Protein AF-A0A2M7TJE4-F1 (afdb_monomer)

Secondary structure (DSSP, 8-state):
-HHHHHHTPPPPPPPPPHHHHHHHHHHHHTT----PPPP------S----HHHHHHHHHHTT------HHHH-SS-TT------

Sequence (84 aa):
AFEAIVKGVDIPEATVPESFKVLVRELNSLCLSIEPKGAVVVPETEEAAPIAQAKELAEAAGAVVVPTEELLSPAGPMEIEQHE

Mean predicted aligned error: 18.2 Å

Structure (mmCIF, N/CA/C/O backbone):
data_AF-A0A2M7TJE4-F1
#
_entry.id   AF-A0A2M7TJE4-F1
#
loop_
_atom_site.group_PDB
_atom_site.id
_atom_site.type_symbol
_atom_site.label_atom_id
_atom_site.label_alt_id
_atom_site.label_comp_id
_atom_site.label_asym_id
_atom_site.label_entity_id
_atom_site.label_seq_id
_atom_site.pdbx_PDB_ins_code
_atom_site.Cartn_x
_atom_site.Cartn_y
_atom_site.Cartn_z
_atom_site.occupancy
_atom_site.B_iso_or_equiv
_atom_site.auth_seq_id
_atom_site.auth_comp_id
_atom_site.auth_asym_id
_atom_site.auth_atom_id
_atom_site.pdbx_PDB_model_num
ATOM 1 N N . ALA A 1 1 ? -8.589 -1.146 12.183 1.00 77.38 1 ALA A N 1
ATOM 2 C CA . ALA A 1 1 ? -9.259 -2.463 12.257 1.00 77.38 1 ALA A CA 1
ATOM 3 C C . ALA A 1 1 ? -9.701 -2.804 13.681 1.00 77.38 1 ALA A C 1
ATOM 5 O O . ALA A 1 1 ? -10.891 -2.747 13.932 1.00 77.38 1 ALA A O 1
ATOM 6 N N . PHE A 1 2 ? -8.793 -3.076 14.629 1.00 83.25 2 PHE A N 1
ATOM 7 C CA . PHE A 1 2 ? -9.182 -3.494 15.990 1.00 83.25 2 PHE A CA 1
ATOM 8 C C . PHE A 1 2 ? -10.107 -2.495 16.707 1.00 83.25 2 PHE A C 1
ATOM 10 O O . PHE A 1 2 ? -11.174 -2.864 17.178 1.00 83.25 2 PHE A O 1
ATOM 17 N N . GLU A 1 3 ? -9.749 -1.210 16.707 1.00 86.00 3 GLU A N 1
ATOM 18 C CA . GLU A 1 3 ? -10.581 -0.153 17.294 1.00 86.00 3 GLU A CA 1
ATOM 19 C C . GLU A 1 3 ? -11.970 -0.048 16.640 1.00 86.00 3 GLU A C 1
ATOM 21 O O . GLU A 1 3 ? -12.957 0.177 17.335 1.00 86.00 3 GLU A O 1
ATOM 26 N N . ALA A 1 4 ? -12.053 -0.253 15.322 1.00 88.31 4 ALA A N 1
ATOM 27 C CA . ALA A 1 4 ? -13.306 -0.185 14.574 1.00 88.31 4 ALA A CA 1
ATOM 28 C C . ALA A 1 4 ? -14.235 -1.363 14.916 1.00 88.31 4 ALA A C 1
ATOM 30 O O . ALA A 1 4 ? -15.417 -1.158 15.173 1.00 88.31 4 ALA A O 1
ATOM 31 N N . ILE A 1 5 ? -13.670 -2.569 15.052 1.00 87.56 5 ILE A N 1
ATOM 32 C CA . ILE A 1 5 ? -14.385 -3.784 15.474 1.00 87.56 5 ILE A CA 1
ATOM 33 C C . ILE A 1 5 ? -14.945 -3.623 16.895 1.00 87.56 5 ILE A C 1
ATOM 35 O O . ILE A 1 5 ? -16.095 -3.969 17.146 1.00 87.56 5 ILE A O 1
ATOM 39 N N . VAL A 1 6 ? -14.162 -3.056 17.821 1.00 91.62 6 VAL A N 1
ATOM 40 C CA . VAL A 1 6 ? -14.598 -2.840 19.216 1.00 91.62 6 VAL A CA 1
ATOM 41 C C . VAL A 1 6 ? -15.702 -1.783 19.311 1.00 91.62 6 VAL A C 1
ATOM 43 O O . VAL A 1 6 ? -16.572 -1.876 20.175 1.00 91.62 6 VAL A O 1
ATOM 46 N N . LYS A 1 7 ? -15.676 -0.778 18.431 1.00 91.94 7 LYS A N 1
ATOM 47 C CA . LYS A 1 7 ? -16.646 0.326 18.418 1.00 91.94 7 LYS A CA 1
ATOM 48 C C . LYS A 1 7 ? -17.844 0.088 17.488 1.00 91.94 7 LYS A C 1
ATOM 50 O O . LYS A 1 7 ? -18.727 0.938 17.449 1.00 91.94 7 LYS A O 1
ATOM 55 N N . GLY A 1 8 ? -17.884 -1.033 16.762 1.00 89.12 8 GLY A N 1
ATOM 56 C CA . GLY A 1 8 ? -18.958 -1.354 15.814 1.00 89.12 8 GLY A CA 1
ATOM 57 C C . GLY A 1 8 ? -19.083 -0.362 14.652 1.00 89.12 8 GLY A C 1
ATOM 58 O O . GLY A 1 8 ? -20.175 -0.182 14.125 1.00 89.12 8 GLY A O 1
ATOM 59 N N . VAL A 1 9 ? -17.989 0.314 14.294 1.00 90.00 9 VAL A N 1
ATOM 60 C CA . VAL A 1 9 ? -17.912 1.247 13.156 1.00 90.00 9 VAL A CA 1
ATOM 61 C C . VAL A 1 9 ? -17.256 0.559 11.967 1.00 90.00 9 VAL A C 1
ATOM 63 O O . VAL A 1 9 ? -16.469 -0.375 12.142 1.00 90.00 9 VAL A O 1
ATOM 66 N N . ASP A 1 10 ? -17.552 1.053 10.766 1.00 87.62 10 ASP A N 1
ATOM 67 C CA . ASP A 1 10 ? -16.977 0.522 9.534 1.00 87.62 10 ASP A CA 1
ATOM 68 C C . ASP A 1 10 ? -15.446 0.535 9.561 1.00 87.62 10 ASP A C 1
ATOM 70 O O . ASP A 1 10 ? -14.790 1.441 10.091 1.00 87.62 10 ASP A O 1
ATOM 74 N N . ILE A 1 11 ? -14.866 -0.527 9.000 1.00 86.94 11 ILE A N 1
ATOM 75 C CA . ILE A 1 11 ? -13.419 -0.697 8.945 1.00 86.94 11 ILE A CA 1
ATOM 76 C C . ILE A 1 11 ? -12.869 0.300 7.916 1.00 86.94 11 ILE A C 1
ATOM 78 O O . ILE A 1 11 ? -13.301 0.270 6.766 1.00 86.94 11 ILE A O 1
ATOM 82 N N . PRO A 1 12 ? -11.909 1.166 8.293 1.00 82.06 12 PRO A N 1
ATOM 83 C CA . PRO A 1 12 ? -11.313 2.095 7.343 1.00 82.06 12 PRO A CA 1
ATOM 84 C C . PRO A 1 12 ? -10.528 1.340 6.269 1.00 82.06 12 PRO A C 1
ATOM 86 O O . PRO A 1 12 ? -10.004 0.251 6.524 1.00 82.06 12 PRO A O 1
ATOM 89 N N . GLU A 1 13 ? -10.395 1.955 5.096 1.00 82.00 13 GLU A N 1
ATOM 90 C CA . GLU A 1 13 ? -9.636 1.388 3.985 1.00 82.00 13 GLU A CA 1
ATOM 91 C C . GLU A 1 13 ? -8.195 1.038 4.383 1.00 82.00 13 GLU A C 1
ATOM 93 O O . GLU A 1 13 ? -7.518 1.752 5.137 1.00 82.00 13 GLU A O 1
ATOM 98 N N . ALA A 1 14 ? -7.718 -0.095 3.866 1.00 80.62 14 ALA A N 1
ATOM 99 C CA . ALA A 1 14 ? -6.368 -0.562 4.119 1.00 80.62 14 ALA A CA 1
ATOM 100 C C . ALA A 1 14 ? -5.350 0.411 3.501 1.00 80.62 14 ALA A C 1
ATOM 102 O O . ALA A 1 14 ? -5.320 0.642 2.297 1.00 80.62 14 ALA A O 1
ATOM 103 N N . THR A 1 15 ? -4.492 0.982 4.343 1.00 82.81 15 THR A N 1
ATOM 104 C CA . THR A 1 15 ? -3.383 1.839 3.904 1.00 82.81 15 THR A CA 1
ATOM 105 C C . THR A 1 15 ? -2.182 0.990 3.470 1.00 82.81 15 THR A C 1
ATOM 107 O O . THR A 1 15 ? -2.081 -0.189 3.805 1.00 82.81 15 THR A O 1
ATOM 110 N N . VAL A 1 16 ? -1.234 1.605 2.756 1.00 84.62 16 VAL A N 1
ATOM 111 C CA . VAL A 1 16 ? 0.034 0.988 2.336 1.00 84.62 16 VAL A CA 1
ATOM 112 C C . VAL A 1 16 ? 0.750 0.291 3.513 1.00 84.62 16 VAL A C 1
ATOM 114 O O . VAL A 1 16 ? 1.043 0.960 4.515 1.00 84.62 16 VAL A O 1
ATOM 117 N N . PRO A 1 17 ? 1.083 -1.014 3.394 1.00 89.69 17 PRO A N 1
ATOM 118 C CA . PRO A 1 17 ? 1.759 -1.774 4.441 1.00 89.69 17 PRO A CA 1
ATOM 119 C C . PRO A 1 17 ? 3.128 -1.209 4.816 1.00 89.69 17 PRO A C 1
ATOM 121 O O . PRO A 1 17 ? 3.864 -0.685 3.978 1.00 89.69 17 PRO A O 1
ATOM 124 N N . GLU A 1 18 ? 3.520 -1.395 6.074 1.00 89.00 18 G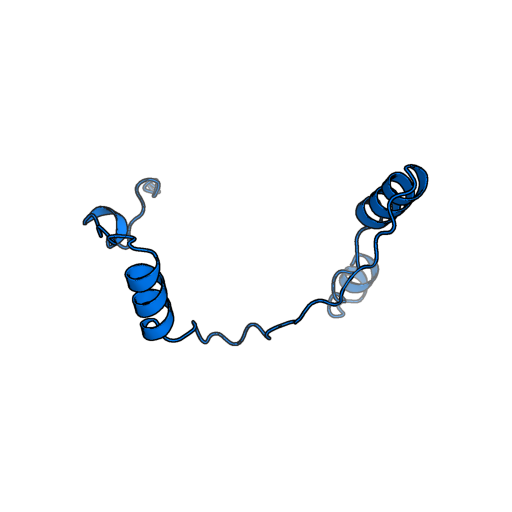LU A N 1
ATOM 125 C CA . GLU A 1 18 ? 4.825 -0.933 6.556 1.00 89.00 18 GLU A CA 1
ATOM 126 C C . GLU A 1 18 ? 5.987 -1.666 5.870 1.00 89.00 18 GLU A C 1
ATOM 128 O O . GLU A 1 18 ? 6.995 -1.051 5.530 1.00 89.00 18 GLU A O 1
ATOM 133 N N . SER A 1 19 ? 5.809 -2.955 5.562 1.00 93.12 19 SER A N 1
ATOM 134 C CA . SER A 1 19 ? 6.779 -3.753 4.802 1.00 93.12 19 SER A CA 1
ATOM 135 C C . SER A 1 19 ? 7.099 -3.148 3.432 1.00 93.12 19 SER A C 1
ATOM 137 O O . SER A 1 19 ? 8.257 -3.128 3.024 1.00 93.12 19 SER A O 1
ATOM 139 N N . PHE A 1 20 ? 6.104 -2.584 2.744 1.00 91.69 20 PHE A N 1
ATOM 140 C CA . PHE A 1 20 ? 6.307 -1.916 1.459 1.00 91.69 20 PHE A CA 1
ATOM 141 C C . PHE A 1 20 ? 7.128 -0.627 1.606 1.00 91.69 20 PHE A C 1
ATOM 143 O O . PHE A 1 20 ? 8.011 -0.353 0.795 1.00 91.69 20 PHE A O 1
ATOM 150 N N . LYS A 1 21 ? 6.894 0.153 2.668 1.00 88.88 21 LYS A N 1
ATOM 151 C CA . LYS A 1 21 ? 7.681 1.370 2.939 1.00 88.88 21 LYS A CA 1
ATOM 152 C C . LYS A 1 21 ? 9.145 1.045 3.228 1.00 88.88 21 LYS A C 1
ATOM 154 O O . LYS A 1 21 ? 10.028 1.786 2.796 1.00 88.88 21 LYS A O 1
ATOM 159 N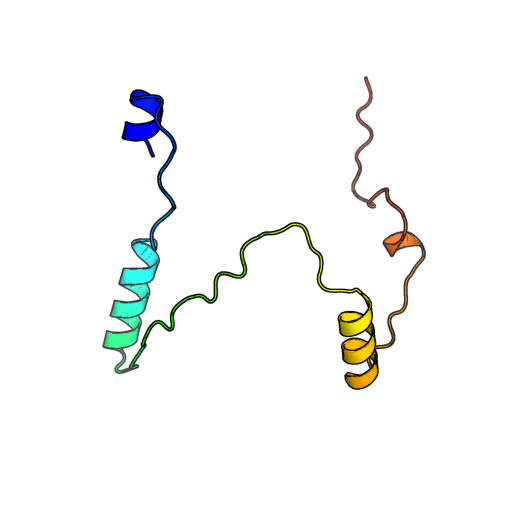 N . VAL A 1 22 ? 9.401 -0.047 3.951 1.00 93.38 22 VAL A N 1
ATOM 160 C CA . VAL A 1 22 ? 10.763 -0.534 4.213 1.00 93.38 22 VAL A CA 1
ATOM 161 C C . VAL A 1 22 ? 11.437 -0.945 2.905 1.00 93.38 22 VAL A C 1
ATOM 163 O O . VAL A 1 22 ? 12.531 -0.465 2.629 1.00 93.38 22 VAL A O 1
ATOM 166 N N . LEU A 1 23 ? 10.747 -1.698 2.046 1.00 92.12 23 LEU A N 1
ATOM 167 C CA . LEU A 1 23 ? 11.254 -2.082 0.726 1.00 92.12 23 LEU A CA 1
ATOM 168 C C . LEU A 1 23 ? 11.639 -0.865 -0.133 1.00 92.12 23 LEU A C 1
ATOM 170 O O . LEU A 1 23 ? 12.721 -0.840 -0.714 1.00 92.12 23 LEU A O 1
ATOM 174 N N . VAL A 1 24 ? 10.804 0.179 -0.189 1.00 90.44 24 VAL A N 1
ATOM 175 C CA . VAL A 1 24 ? 11.134 1.406 -0.944 1.00 90.44 24 VAL A CA 1
ATOM 176 C C . VAL A 1 24 ? 12.388 2.083 -0.381 1.00 90.44 24 VAL A C 1
ATOM 178 O O . VAL A 1 24 ? 13.236 2.552 -1.139 1.00 90.44 24 VAL A O 1
ATOM 181 N N . ARG A 1 25 ? 12.549 2.108 0.947 1.00 89.12 25 ARG A N 1
ATOM 182 C CA . ARG A 1 25 ? 13.752 2.652 1.595 1.00 89.12 25 ARG A CA 1
ATOM 183 C C . ARG A 1 25 ? 15.001 1.830 1.293 1.00 89.12 25 ARG A C 1
ATOM 185 O O . ARG A 1 25 ? 16.052 2.416 1.045 1.00 89.12 25 ARG A O 1
ATOM 192 N N . GLU A 1 26 ? 14.888 0.509 1.287 1.00 92.75 26 GLU A N 1
ATOM 193 C CA . GLU A 1 26 ? 15.988 -0.391 0.937 1.00 92.75 26 GLU A CA 1
ATOM 194 C C . GLU A 1 26 ? 16.420 -0.209 -0.520 1.00 92.75 26 GLU A C 1
ATOM 196 O O . GLU A 1 26 ? 17.608 -0.061 -0.798 1.00 92.75 26 GLU A O 1
ATOM 201 N N . LEU A 1 27 ? 15.481 -0.113 -1.457 1.00 92.12 27 LEU A N 1
ATOM 202 C CA . LEU A 1 27 ? 15.805 0.142 -2.860 1.00 92.12 27 LEU A CA 1
ATOM 203 C C . LEU A 1 27 ? 16.419 1.536 -3.078 1.00 92.12 27 LEU A C 1
ATOM 205 O O . LEU A 1 27 ? 17.397 1.665 -3.815 1.00 92.12 27 LEU A O 1
ATOM 209 N N . ASN A 1 28 ? 15.930 2.560 -2.372 1.00 87.12 28 ASN A N 1
ATOM 210 C CA . ASN A 1 28 ? 16.539 3.893 -2.399 1.00 87.12 28 ASN A CA 1
ATOM 211 C C . ASN A 1 28 ? 17.975 3.894 -1.838 1.00 87.12 28 ASN A C 1
ATOM 213 O O . ASN A 1 28 ? 18.812 4.672 -2.295 1.00 87.12 28 ASN A O 1
ATOM 217 N N . SER A 1 29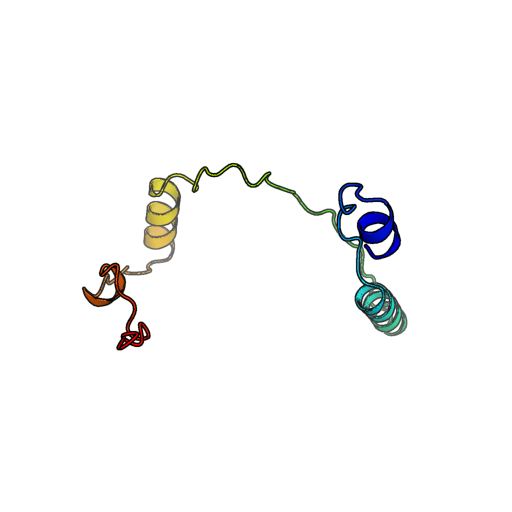 ? 18.294 3.001 -0.892 1.00 90.06 29 SER A N 1
ATOM 218 C CA . SER A 1 29 ? 19.662 2.831 -0.370 1.00 90.06 29 SER A CA 1
ATOM 219 C C . SER A 1 29 ? 20.639 2.261 -1.407 1.00 90.06 29 SER A C 1
ATOM 221 O O . SER A 1 29 ? 21.838 2.515 -1.327 1.00 90.06 29 SER A O 1
ATOM 223 N N . LEU A 1 30 ? 20.121 1.564 -2.424 1.00 93.50 30 LEU A N 1
ATOM 224 C CA . LEU A 1 30 ? 20.878 1.049 -3.568 1.00 93.50 30 LEU A CA 1
ATOM 225 C C . LEU A 1 30 ? 21.015 2.084 -4.700 1.00 93.50 30 LEU A C 1
ATOM 227 O O . LEU A 1 30 ? 21.348 1.721 -5.827 1.00 93.50 30 LEU A O 1
ATOM 231 N N . CYS A 1 31 ? 20.754 3.365 -4.414 1.00 87.50 31 CYS A N 1
ATOM 232 C CA . CYS A 1 31 ? 20.765 4.468 -5.380 1.00 87.50 31 CYS A CA 1
ATOM 233 C C . CYS A 1 31 ? 19.720 4.336 -6.505 1.00 87.50 31 CYS A C 1
ATOM 235 O O . CYS A 1 31 ? 19.864 4.962 -7.556 1.00 87.50 31 CYS A O 1
ATOM 237 N N . LEU A 1 32 ? 18.660 3.548 -6.303 1.00 88.62 32 LEU A N 1
ATOM 238 C CA . LEU A 1 32 ? 17.519 3.501 -7.217 1.00 88.62 32 LEU A CA 1
ATOM 239 C C . LEU A 1 32 ? 16.522 4.594 -6.824 1.00 88.62 32 LEU A C 1
ATOM 241 O O . LEU A 1 32 ? 16.129 4.675 -5.669 1.00 88.62 32 LEU A O 1
ATOM 245 N N . SER A 1 33 ? 16.100 5.435 -7.771 1.00 86.69 33 SER A N 1
ATOM 246 C CA . SER A 1 33 ? 15.056 6.436 -7.519 1.00 86.69 33 SER A CA 1
ATOM 247 C C . SER A 1 33 ? 13.689 5.828 -7.798 1.00 86.69 33 SER A C 1
ATOM 249 O O . SER A 1 33 ? 13.334 5.611 -8.958 1.00 86.69 33 SER A O 1
ATOM 251 N N . ILE A 1 34 ? 12.931 5.534 -6.742 1.00 83.75 34 ILE A N 1
ATOM 252 C CA . ILE A 1 34 ? 11.585 4.967 -6.856 1.00 83.75 34 ILE A CA 1
ATOM 253 C C . ILE A 1 34 ? 10.554 6.014 -6.467 1.00 83.75 34 ILE A C 1
ATOM 255 O O . ILE A 1 34 ? 10.476 6.445 -5.318 1.00 83.75 34 ILE A O 1
ATOM 259 N N . GLU A 1 35 ? 9.720 6.371 -7.438 1.00 84.75 35 GLU A N 1
ATOM 260 C CA . GLU A 1 35 ? 8.575 7.254 -7.252 1.00 84.75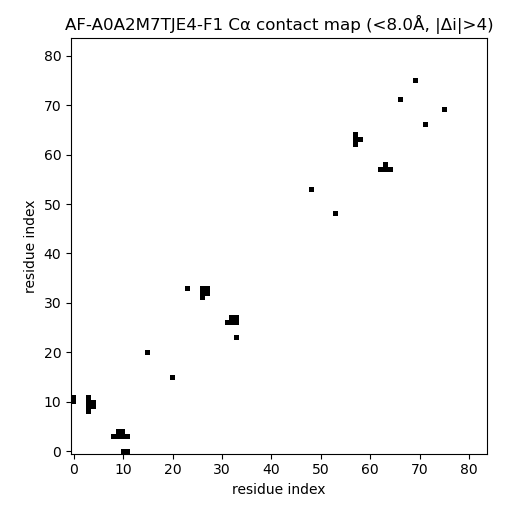 35 GLU A CA 1
ATOM 261 C C . GLU A 1 35 ? 7.282 6.438 -7.374 1.00 84.75 35 GLU A C 1
ATOM 263 O O . GLU A 1 35 ? 7.010 5.879 -8.444 1.00 84.75 35 GLU A O 1
ATOM 268 N N . PRO A 1 36 ? 6.468 6.335 -6.306 1.00 80.94 36 PRO A N 1
ATOM 269 C CA . PRO A 1 36 ? 5.173 5.684 -6.400 1.00 80.94 36 PRO A CA 1
ATOM 270 C C . PRO A 1 36 ? 4.258 6.522 -7.297 1.00 80.94 36 PRO A C 1
ATOM 272 O O . PRO A 1 36 ? 3.933 7.668 -6.987 1.00 80.94 36 PRO A O 1
ATOM 275 N N . LYS A 1 37 ? 3.823 5.944 -8.416 1.00 82.75 37 LYS A N 1
ATOM 276 C CA . LYS A 1 37 ? 2.753 6.514 -9.239 1.00 82.75 37 LYS A CA 1
ATOM 277 C C . LYS A 1 37 ? 1.417 6.100 -8.628 1.00 82.75 37 LYS A C 1
ATOM 279 O O . LYS A 1 37 ? 1.262 4.950 -8.224 1.00 82.75 37 LYS A O 1
ATOM 284 N N . GLY A 1 38 ? 0.482 7.043 -8.512 1.00 78.50 38 GLY A N 1
ATOM 285 C CA . GLY A 1 38 ? -0.837 6.781 -7.935 1.00 78.50 38 GLY A CA 1
ATOM 286 C C . GLY A 1 38 ? -1.567 5.639 -8.648 1.00 78.50 38 GLY A C 1
ATOM 287 O O . GLY A 1 38 ? -1.339 5.389 -9.831 1.00 78.50 38 GLY A O 1
ATOM 288 N N . ALA A 1 39 ? -2.447 4.950 -7.924 1.00 69.69 39 ALA A N 1
ATOM 289 C CA . ALA A 1 39 ? -3.316 3.943 -8.514 1.00 69.69 39 ALA A CA 1
ATOM 290 C C . ALA A 1 39 ? -4.465 4.628 -9.268 1.00 69.69 39 ALA A C 1
ATOM 292 O O . ALA A 1 39 ? -5.157 5.480 -8.709 1.00 69.69 39 ALA A O 1
ATOM 293 N N . VAL A 1 40 ? -4.687 4.243 -10.527 1.00 59.91 40 VAL A N 1
ATOM 294 C CA . VAL A 1 40 ? -5.963 4.500 -11.202 1.00 59.91 40 VAL A CA 1
ATOM 295 C C . VAL A 1 40 ? -6.941 3.487 -10.629 1.00 59.91 40 VAL A C 1
ATOM 297 O O . VAL A 1 40 ? -6.967 2.333 -11.050 1.00 59.91 40 VAL A O 1
ATOM 300 N N . VAL A 1 41 ? -7.686 3.899 -9.609 1.00 61.66 41 VAL A N 1
ATOM 301 C CA . VAL A 1 41 ? -8.776 3.088 -9.074 1.00 61.66 41 VAL A CA 1
ATOM 302 C C . VAL A 1 41 ? -9.917 3.205 -10.076 1.00 61.66 41 VAL A C 1
ATOM 304 O O . VAL A 1 41 ? -10.662 4.183 -10.072 1.00 61.66 41 VAL A O 1
ATOM 307 N N . VAL A 1 42 ? -10.006 2.242 -10.996 1.00 60.53 42 VAL A N 1
ATOM 308 C CA . VAL A 1 42 ? -11.279 1.978 -11.665 1.00 60.53 42 VAL A CA 1
ATOM 309 C C . VAL A 1 42 ? -12.181 1.467 -10.545 1.00 60.53 42 VAL A C 1
ATOM 311 O O . VAL A 1 42 ? -11.818 0.463 -9.929 1.00 60.53 42 VAL A O 1
ATOM 314 N N . PRO A 1 43 ? -13.261 2.180 -10.180 1.00 56.16 43 PRO A N 1
ATOM 315 C CA . PRO A 1 43 ? -14.181 1.662 -9.181 1.00 56.16 43 PRO A CA 1
ATOM 316 C C . PRO A 1 43 ? -14.616 0.271 -9.641 1.00 56.16 43 PRO A C 1
ATOM 318 O O . PRO A 1 43 ? -14.893 0.083 -10.825 1.00 56.16 43 PRO A O 1
ATOM 321 N N . GLU A 1 44 ? -14.655 -0.697 -8.728 1.00 53.84 44 GLU A N 1
ATOM 322 C CA . GLU A 1 44 ? -15.303 -1.986 -8.969 1.00 53.84 44 GLU A CA 1
ATOM 323 C C . GLU A 1 44 ? -16.817 -1.748 -9.086 1.00 53.84 44 GLU A C 1
ATOM 325 O O . GLU A 1 44 ? -17.610 -2.083 -8.215 1.00 53.84 44 GLU A O 1
ATOM 330 N N . THR A 1 45 ? -17.237 -1.081 -10.157 1.00 42.69 45 THR A N 1
ATOM 331 C CA . THR A 1 45 ? -18.539 -1.330 -10.746 1.00 42.69 45 THR A CA 1
ATOM 332 C C . THR A 1 45 ? -18.451 -2.710 -11.371 1.00 42.69 45 THR A C 1
ATOM 334 O O . THR A 1 45 ? -17.522 -2.981 -12.133 1.00 42.69 45 THR A O 1
ATOM 337 N N . GLU A 1 46 ? -19.404 -3.574 -11.038 1.00 49.03 46 GLU A N 1
ATOM 338 C CA . GLU A 1 46 ? -19.700 -4.833 -11.723 1.00 49.03 46 GLU A CA 1
ATOM 339 C C . GLU A 1 46 ? -20.071 -4.574 -13.196 1.00 49.03 46 GLU A C 1
ATOM 341 O O . GLU A 1 46 ? -21.181 -4.825 -13.642 1.00 49.03 46 GLU A O 1
ATOM 346 N N . GLU A 1 47 ? -19.152 -4.041 -13.983 1.00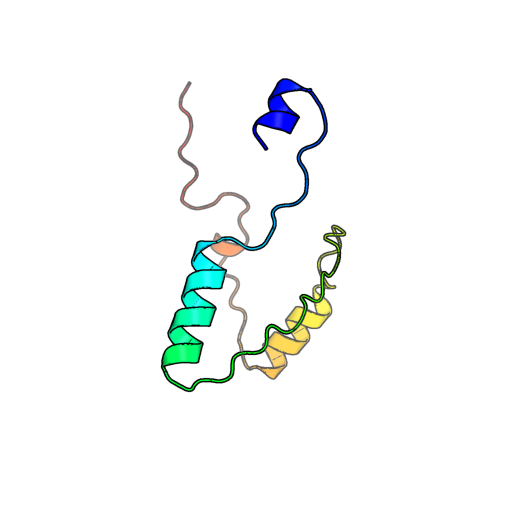 45.44 47 GLU A N 1
ATOM 347 C CA . GLU A 1 47 ? -19.257 -3.983 -15.428 1.00 45.44 47 GLU A CA 1
ATOM 348 C C . GLU A 1 47 ? -17.936 -4.503 -15.962 1.00 45.44 47 GLU A C 1
ATOM 350 O O . GLU A 1 47 ? -16.971 -3.777 -16.204 1.00 45.44 47 GLU A O 1
ATOM 355 N N . ALA A 1 48 ? -17.908 -5.831 -16.095 1.00 44.25 48 ALA A N 1
ATOM 356 C CA . ALA A 1 48 ? -16.997 -6.517 -16.983 1.00 44.25 48 ALA A CA 1
ATOM 357 C C . ALA A 1 48 ? -16.850 -5.684 -18.262 1.00 44.25 48 ALA A C 1
ATOM 359 O O . ALA A 1 48 ? -17.839 -5.405 -18.946 1.00 44.25 48 ALA A O 1
ATOM 360 N N . ALA A 1 49 ? -15.617 -5.274 -18.568 1.00 48.31 49 ALA A N 1
ATOM 361 C CA . ALA A 1 49 ? -15.297 -4.648 -19.841 1.00 48.31 49 ALA A CA 1
ATOM 362 C C . ALA A 1 49 ? -15.962 -5.454 -20.974 1.00 48.31 49 ALA A C 1
ATOM 364 O O . ALA A 1 49 ? -15.951 -6.692 -20.924 1.00 48.31 49 ALA A O 1
ATOM 365 N N . PRO A 1 50 ? -16.573 -4.796 -21.978 1.00 54.47 50 PRO A N 1
ATOM 366 C CA . PRO A 1 50 ? -17.348 -5.488 -22.992 1.00 54.47 50 PRO A CA 1
ATOM 367 C C . PRO A 1 50 ? -16.455 -6.535 -23.650 1.00 54.47 50 PRO A C 1
ATOM 369 O O . PRO A 1 50 ? -15.401 -6.212 -24.194 1.00 54.47 50 PRO A O 1
ATOM 372 N N . ILE A 1 51 ? -16.899 -7.792 -23.608 1.00 59.81 51 ILE A N 1
ATOM 373 C CA . ILE A 1 51 ? -16.205 -8.991 -24.113 1.00 59.81 51 ILE A CA 1
ATOM 374 C C . ILE A 1 51 ? -15.660 -8.787 -25.548 1.00 59.81 51 ILE A C 1
ATOM 376 O O . ILE A 1 51 ? -14.709 -9.445 -25.965 1.00 59.81 51 ILE A O 1
ATOM 380 N N . ALA A 1 52 ? -16.228 -7.834 -26.294 1.00 59.66 52 ALA A N 1
ATOM 381 C CA . ALA A 1 52 ? -15.748 -7.357 -27.586 1.00 59.66 52 ALA A CA 1
ATOM 382 C C . ALA A 1 52 ? -14.285 -6.865 -27.574 1.00 59.66 52 ALA A C 1
ATOM 384 O O . ALA A 1 52 ? -13.505 -7.307 -28.413 1.00 59.66 52 ALA A O 1
ATOM 385 N N . GLN A 1 53 ? -13.879 -6.033 -26.607 1.00 61.66 53 GLN A N 1
ATOM 386 C CA . GLN A 1 53 ? -12.511 -5.489 -26.558 1.00 61.66 53 GLN A CA 1
ATOM 387 C C . GLN A 1 53 ? -11.476 -6.574 -26.240 1.00 61.66 53 GLN A C 1
ATOM 389 O O . GLN A 1 53 ? -10.363 -6.550 -26.759 1.00 61.66 53 GLN A O 1
ATOM 394 N N . ALA A 1 54 ? -11.856 -7.565 -25.428 1.00 60.91 54 ALA A N 1
ATOM 395 C CA . ALA A 1 54 ? -11.001 -8.706 -25.119 1.00 60.91 54 ALA A CA 1
ATOM 396 C C . ALA A 1 54 ? -10.772 -9.608 -26.347 1.00 60.91 54 ALA A C 1
ATOM 398 O O . ALA A 1 54 ? -9.664 -10.108 -26.540 1.00 60.91 54 ALA A O 1
ATOM 399 N N . LYS A 1 55 ? -11.791 -9.788 -27.203 1.00 63.84 55 LYS A N 1
ATOM 400 C CA . LYS A 1 55 ? -11.674 -10.571 -28.445 1.00 63.84 55 LYS A CA 1
ATOM 401 C C . LYS A 1 55 ? -10.798 -9.885 -29.491 1.00 63.84 55 LYS A C 1
ATOM 403 O O . LYS A 1 55 ? -9.940 -10.543 -30.068 1.00 63.84 55 LYS A O 1
ATOM 408 N N . GLU A 1 56 ? -10.966 -8.579 -29.686 1.00 65.25 56 GLU A N 1
ATOM 409 C CA . GLU A 1 56 ? -10.150 -7.809 -30.636 1.00 65.25 56 GLU A CA 1
ATOM 410 C C . GLU A 1 56 ? -8.663 -7.789 -30.236 1.00 65.25 56 GLU A C 1
ATOM 412 O O . GLU A 1 56 ? -7.785 -7.943 -31.085 1.00 65.25 56 GLU A O 1
ATOM 417 N N . LEU A 1 57 ? -8.363 -7.682 -28.935 1.00 66.81 57 LEU A N 1
ATOM 418 C CA . LEU A 1 57 ? -6.991 -7.780 -28.420 1.00 66.81 57 LEU A CA 1
ATOM 419 C C . LEU A 1 57 ? -6.392 -9.185 -28.576 1.00 66.81 57 LEU A C 1
ATOM 421 O O . LEU A 1 57 ? -5.210 -9.306 -28.898 1.00 66.81 57 LEU A O 1
ATOM 425 N N . ALA A 1 58 ? -7.186 -10.240 -28.367 1.00 65.50 58 ALA A N 1
ATOM 426 C CA . ALA A 1 58 ? -6.729 -11.620 -28.537 1.00 65.50 58 ALA A CA 1
ATOM 427 C C . ALA A 1 58 ? -6.379 -11.932 -30.003 1.00 65.50 58 ALA A C 1
ATOM 429 O O . ALA A 1 58 ? -5.354 -12.560 -30.275 1.00 65.50 58 ALA A O 1
ATOM 430 N N . GLU A 1 59 ? -7.185 -11.432 -30.942 1.00 66.31 59 GLU A N 1
ATOM 431 C CA . GLU A 1 59 ? -6.957 -11.596 -32.379 1.00 66.31 59 GLU A CA 1
ATOM 432 C C . GLU A 1 59 ? -5.729 -10.800 -32.853 1.00 66.31 59 GLU A C 1
ATOM 434 O O . GLU A 1 59 ? -4.876 -11.343 -33.558 1.00 66.31 59 GLU A O 1
ATOM 439 N N . ALA A 1 60 ? -5.559 -9.559 -32.380 1.00 71.75 60 ALA A N 1
ATOM 440 C CA . ALA A 1 60 ? -4.373 -8.746 -32.666 1.00 71.75 60 ALA A CA 1
ATOM 441 C C . ALA A 1 60 ? -3.071 -9.350 -32.099 1.00 71.75 60 ALA A C 1
ATOM 443 O O . ALA A 1 60 ? -2.002 -9.186 -32.688 1.00 71.75 60 ALA A O 1
ATOM 444 N N . ALA A 1 61 ? -3.155 -10.068 -30.975 1.00 68.69 61 ALA A N 1
ATOM 445 C CA . ALA A 1 61 ? -2.029 -10.773 -30.363 1.00 68.69 61 ALA A CA 1
ATOM 446 C C . ALA A 1 61 ? -1.747 -12.155 -30.991 1.00 68.69 61 ALA A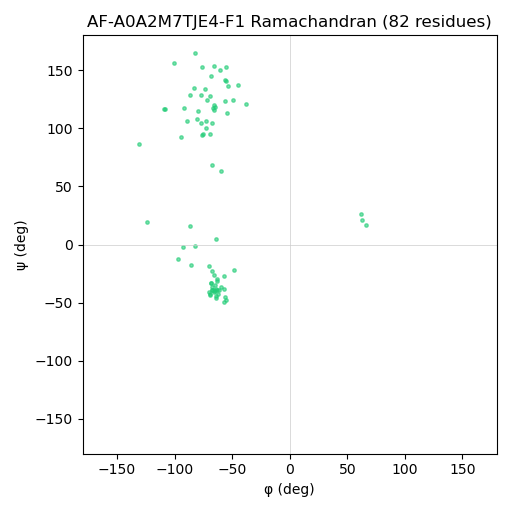 C 1
ATOM 448 O O . ALA A 1 61 ? -0.809 -12.833 -30.567 1.00 68.69 61 ALA A O 1
ATOM 449 N N . GLY A 1 62 ? -2.541 -12.590 -31.981 1.00 60.03 62 GLY A N 1
ATOM 450 C CA . GLY A 1 62 ? -2.406 -13.904 -32.619 1.00 60.03 62 GLY A CA 1
ATOM 451 C C . GLY A 1 62 ? -2.723 -15.081 -31.688 1.00 60.03 62 GLY A C 1
ATOM 452 O O . GLY A 1 62 ? -2.340 -16.218 -31.973 1.00 60.03 62 GLY A O 1
ATOM 453 N N . ALA A 1 63 ? -3.398 -14.821 -30.566 1.00 61.91 63 ALA A N 1
ATOM 454 C CA . ALA A 1 63 ? -3.783 -15.842 -29.609 1.00 61.91 63 ALA A CA 1
ATOM 455 C C . ALA A 1 63 ? -5.051 -16.543 -30.109 1.00 61.91 63 ALA A C 1
ATOM 457 O O . ALA A 1 63 ? -6.148 -15.986 -30.081 1.00 61.91 63 ALA A O 1
ATOM 458 N N . VAL A 1 64 ? -4.913 -17.789 -30.562 1.00 52.56 64 VAL A N 1
ATOM 459 C CA . VAL A 1 64 ? -6.072 -18.638 -30.852 1.00 52.56 64 VAL A CA 1
ATOM 460 C C . VAL A 1 64 ? -6.680 -19.045 -29.516 1.00 52.56 64 VAL A C 1
ATOM 462 O O . VAL A 1 64 ? -6.123 -19.869 -28.792 1.00 52.56 64 VAL A O 1
ATOM 465 N N . VAL A 1 65 ? -7.822 -18.453 -29.176 1.00 60.34 65 VAL A N 1
ATOM 466 C CA . VAL A 1 65 ? -8.629 -18.912 -28.048 1.00 60.34 65 VAL A CA 1
ATOM 467 C C . VAL A 1 65 ? -9.163 -20.287 -28.436 1.00 60.34 65 VAL A C 1
ATOM 469 O O . VAL A 1 65 ? -10.047 -20.392 -29.283 1.00 60.34 65 VAL A O 1
ATOM 472 N N . VAL A 1 66 ? -8.581 -21.339 -27.863 1.00 57.56 66 VAL A N 1
ATOM 473 C CA . VAL A 1 66 ? -9.099 -22.707 -27.950 1.00 57.56 66 VAL A CA 1
ATOM 474 C C . VAL A 1 66 ? -9.955 -22.927 -26.704 1.00 57.56 66 VAL A C 1
ATOM 476 O O . VAL A 1 66 ? -9.407 -23.264 -25.655 1.00 57.56 66 VAL A O 1
ATOM 479 N N . PRO A 1 67 ? -11.276 -22.687 -26.752 1.00 62.97 67 PRO A N 1
ATOM 480 C CA . PRO A 1 67 ? -12.141 -23.060 -25.650 1.00 62.97 67 PRO A CA 1
ATOM 481 C C . PRO A 1 67 ? -12.285 -24.584 -25.668 1.00 62.97 67 PRO A C 1
ATOM 483 O O . PRO A 1 67 ? -13.024 -25.139 -26.478 1.00 62.97 67 PRO A O 1
ATOM 486 N N . THR A 1 68 ? -11.538 -25.282 -24.815 1.00 61.19 68 THR A N 1
ATOM 487 C CA . THR A 1 68 ? -11.838 -26.682 -24.503 1.00 61.19 68 THR A CA 1
ATOM 488 C C . THR A 1 68 ? -13.152 -26.740 -23.722 1.00 61.19 68 THR A C 1
ATOM 490 O O . THR A 1 68 ? -13.450 -25.837 -22.941 1.00 61.19 68 THR A O 1
ATOM 493 N N . GLU A 1 69 ? -13.960 -27.782 -23.937 1.00 60.91 69 GLU A N 1
ATOM 494 C CA . GLU A 1 69 ? -15.285 -27.927 -23.303 1.00 60.91 69 GLU A CA 1
ATOM 495 C C . GLU A 1 69 ? -15.206 -27.882 -21.762 1.00 60.91 69 GLU A C 1
ATOM 497 O O . GLU A 1 69 ? -16.124 -27.390 -21.112 1.00 60.91 69 GLU A O 1
ATOM 502 N N . GLU A 1 70 ? -14.061 -28.271 -21.193 1.00 62.41 70 GLU A N 1
ATOM 503 C CA . GLU A 1 70 ? -13.734 -28.175 -19.762 1.00 62.41 70 GLU A CA 1
ATOM 504 C C . GLU A 1 70 ? -13.613 -26.733 -19.225 1.00 62.41 70 GLU A C 1
ATOM 506 O O . GLU A 1 70 ? -13.819 -26.501 -18.040 1.00 62.41 70 GLU A O 1
ATOM 511 N N . LEU A 1 71 ? -13.278 -25.742 -20.062 1.00 62.25 71 LEU A N 1
ATOM 512 C CA . LEU A 1 71 ? -13.170 -24.331 -19.645 1.00 62.25 71 LEU A CA 1
ATOM 513 C C . LEU A 1 71 ? -14.516 -23.597 -19.685 1.00 62.25 71 LEU A C 1
ATOM 515 O O . LEU A 1 71 ? -14.650 -22.517 -19.111 1.00 62.25 71 LEU A O 1
ATOM 519 N N . LEU A 1 72 ? -15.493 -24.158 -20.401 1.00 64.19 72 LEU A N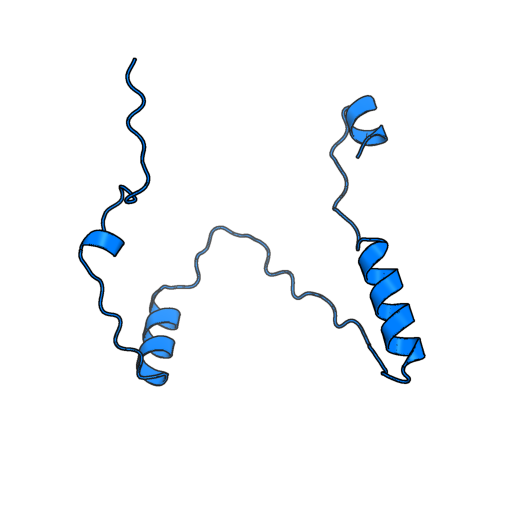 1
ATOM 520 C CA . LEU A 1 72 ? -16.846 -23.615 -20.526 1.00 64.19 72 LEU A CA 1
ATOM 521 C C . LEU A 1 72 ? -17.827 -24.273 -19.548 1.00 64.19 72 LEU A C 1
ATOM 523 O O . LEU A 1 72 ? -18.943 -23.774 -19.385 1.00 64.19 72 LEU A O 1
ATOM 527 N N . SER A 1 73 ? -17.443 -25.386 -18.916 1.00 69.81 73 SER A N 1
ATOM 528 C CA . SER A 1 73 ? -18.285 -26.050 -17.930 1.00 69.81 73 SER A CA 1
ATOM 529 C C . SER A 1 73 ? -18.320 -25.258 -16.617 1.00 69.81 73 SER A C 1
ATOM 531 O O . SER A 1 73 ? -17.269 -24.869 -16.111 1.00 69.81 73 SER A O 1
ATOM 533 N N . PRO A 1 74 ? -19.508 -25.046 -16.023 1.00 65.25 74 PRO A N 1
ATOM 534 C CA . PRO A 1 74 ? -19.642 -24.318 -14.761 1.00 65.25 74 PRO A CA 1
ATOM 535 C C . PRO A 1 74 ? -19.085 -25.085 -13.551 1.00 65.25 74 PRO A C 1
ATOM 537 O O . PRO A 1 74 ? -18.824 -24.461 -12.531 1.00 65.25 74 PRO A O 1
ATOM 540 N N . ALA A 1 75 ? -18.901 -26.406 -13.661 1.00 64.38 75 ALA A N 1
ATOM 541 C CA . ALA A 1 75 ? -18.287 -27.236 -12.630 1.00 64.38 75 ALA A CA 1
ATOM 542 C C . ALA A 1 75 ? -16.778 -27.334 -12.882 1.00 64.38 75 ALA A C 1
ATOM 544 O O . ALA A 1 75 ? -16.342 -27.830 -13.926 1.00 64.38 75 ALA A O 1
ATOM 545 N N . GLY A 1 76 ? -15.980 -26.838 -11.937 1.00 62.69 76 GLY A N 1
ATOM 546 C CA . GLY A 1 76 ? -14.525 -26.948 -11.997 1.00 62.69 76 GLY A CA 1
ATOM 547 C C . GLY A 1 76 ? -14.052 -28.364 -11.638 1.00 62.69 76 GLY A C 1
ATOM 548 O O . GLY A 1 76 ? -14.685 -29.030 -10.821 1.00 62.69 76 GLY A O 1
ATOM 549 N N . PRO A 1 77 ? -12.891 -28.824 -12.142 1.00 61.22 77 PRO A N 1
ATOM 550 C CA . PRO A 1 77 ? -12.341 -30.161 -11.858 1.00 61.22 77 PRO A CA 1
ATOM 551 C C . PRO A 1 77 ? -11.964 -30.403 -10.378 1.00 61.22 77 PRO A C 1
ATOM 553 O O . PRO A 1 77 ? -11.393 -31.438 -10.046 1.00 61.22 77 PRO A O 1
ATOM 556 N N . MET A 1 78 ? -12.252 -29.447 -9.490 1.00 59.72 78 MET A N 1
ATOM 557 C CA . MET A 1 78 ? -11.936 -29.465 -8.062 1.00 59.72 78 MET A CA 1
ATOM 558 C C . MET A 1 78 ? -13.184 -29.273 -7.180 1.00 59.72 78 MET A C 1
ATOM 560 O O . MET A 1 78 ? -13.064 -28.900 -6.015 1.00 59.72 78 MET A O 1
ATOM 564 N N . GLU A 1 79 ? -14.393 -29.501 -7.695 1.00 64.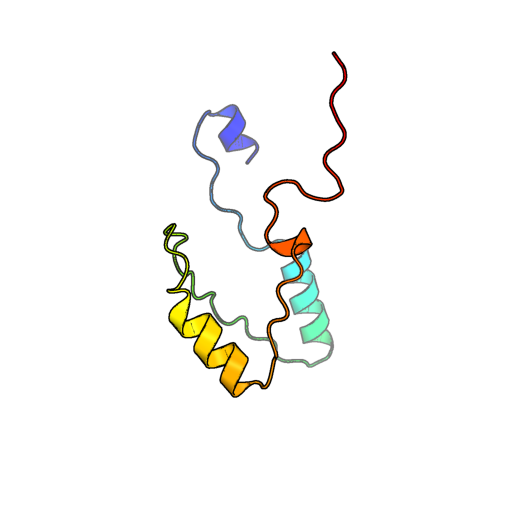25 79 GLU A N 1
ATOM 565 C CA . GLU A 1 79 ? -15.568 -29.612 -6.827 1.00 64.25 79 GLU A CA 1
ATOM 566 C C . GLU A 1 79 ? -15.562 -30.993 -6.159 1.00 64.25 79 GLU A C 1
ATOM 568 O O . GLU A 1 79 ? -15.806 -32.020 -6.786 1.00 64.25 79 GLU A O 1
ATOM 573 N N . ILE A 1 80 ? -15.199 -31.024 -4.875 1.00 61.75 80 ILE A N 1
ATOM 574 C CA . ILE A 1 80 ? -15.288 -32.228 -4.049 1.00 61.75 80 ILE A CA 1
ATOM 575 C C . ILE A 1 80 ? -16.750 -32.347 -3.616 1.00 61.75 80 ILE A C 1
ATOM 577 O O . ILE A 1 80 ? -17.242 -31.478 -2.893 1.00 61.75 80 ILE A O 1
ATOM 581 N N . GLU A 1 81 ? -17.437 -33.400 -4.061 1.00 59.19 81 GLU A N 1
ATOM 582 C CA . GLU A 1 81 ? -18.804 -33.707 -3.637 1.00 59.19 81 GLU A CA 1
ATOM 583 C C . GLU A 1 81 ? -18.854 -33.790 -2.104 1.00 59.19 81 GLU A C 1
ATOM 585 O O . GLU A 1 81 ? -18.241 -34.664 -1.483 1.00 59.19 81 GLU A O 1
ATOM 590 N N . GLN A 1 82 ? -19.561 -32.847 -1.476 1.00 51.59 82 GLN A N 1
ATOM 591 C CA . GLN A 1 82 ? -19.909 -32.950 -0.064 1.00 51.59 82 GLN A CA 1
ATOM 592 C C . GLN A 1 82 ? -20.933 -34.078 0.067 1.00 51.59 82 GLN A C 1
ATOM 594 O 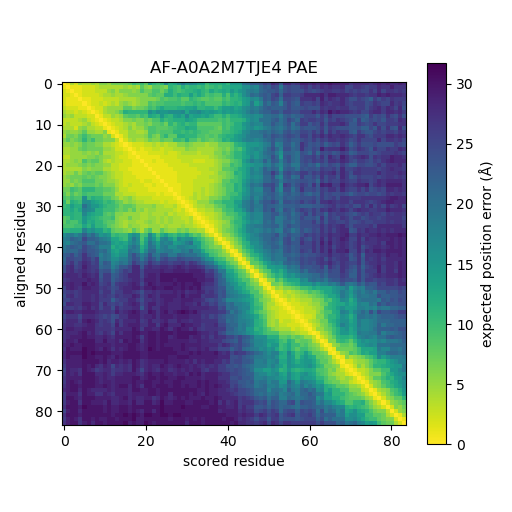O . GLN A 1 82 ? -22.123 -33.878 -0.157 1.00 51.59 82 GLN A O 1
ATOM 599 N N . HIS A 1 83 ? -20.455 -35.278 0.384 1.00 45.47 83 HIS A N 1
ATOM 600 C CA . HIS A 1 83 ? -21.309 -36.349 0.875 1.00 45.47 83 HIS A CA 1
ATOM 601 C C . HIS A 1 83 ? -21.889 -35.935 2.239 1.00 45.47 83 HIS A C 1
ATOM 603 O O . HIS A 1 83 ? -21.126 -35.692 3.177 1.00 45.47 83 HIS A O 1
ATOM 609 N N . GLU A 1 84 ? -23.223 -35.835 2.306 1.00 39.59 84 GLU A N 1
ATOM 610 C CA . GLU A 1 84 ? -24.017 -35.800 3.550 1.00 39.59 84 GLU A CA 1
ATOM 611 C C . GLU A 1 84 ? -23.775 -37.031 4.435 1.00 39.59 84 GLU A C 1
ATOM 613 O O . GLU A 1 84 ? -23.602 -38.149 3.887 1.00 39.59 84 GLU A O 1
#

Organism: NCBI:txid1975055

Nearest PDB structures (foldseek):
  5zx3-assembly1_C  TM=5.677E-01  e=8.034E-02  Mycobacterium tuberculosis H37Rv

Solvent-accessible surface area (backbone atoms only — not comparable to full-atom values): 5845 Å² total; per-residue (Å²): 94,71,71,24,65,77,68,76,47,81,67,71,81,87,69,88,55,68,70,57,57,51,50,55,52,55,45,42,72,72,75,43,89,83,77,90,72,80,80,84,76,72,74,89,62,98,61,77,73,61,68,65,61,59,50,55,51,32,58,75,69,69,51,78,83,75,83,51,73,74,79,72,43,92,68,60,102,78,73,73,81,80,79,130

Radius of gyration: 22.33 Å; Cα contacts (8 Å, |Δi|>4): 22; chains: 1; bounding box: 45×44×52 Å

Foldseek 3Di:
DVVCVVVVHDDDDDDDDPVVVVVCVVVVVVVDDDDDDDDPCPDPDPDDDPVVVVVVVCVVVVNDPDDDPQNVDPDHPPPDDPDD

pLDDT: mean 71.97, std 15.26, range [39.59, 93.5]